Protein AF-A0A3B9UQH4-F1 (afdb_monomer)

Solvent-accessible surface area (backbone atoms only — not comparable to full-atom values): 3816 Å² total; per-residue (Å²): 114,46,78,45,82,32,62,88,36,51,58,90,44,73,45,78,78,35,84,44,45,86,48,48,80,48,74,44,68,51,71,43,66,58,99,85,42,80,75,50,76,44,80,75,47,79,49,76,45,79,56,44,65,25,30,35,34,37,21,57,28,76,132

Nearest PDB structu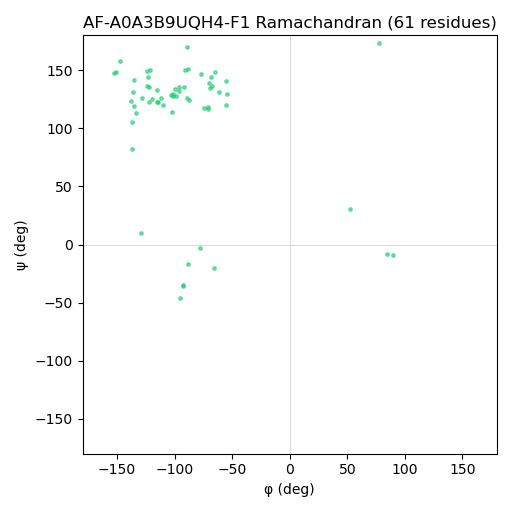res (foldseek):
  6oh1-assembly1_A  TM=7.948E-01  e=3.952E-03  Streptococcus pneumoniae
  3eo5-assembly1_A  TM=4.966E-01  e=1.874E-03  Mycobacterium tuberculosis
  4fzq-assembly1_F  TM=5.323E-01  e=4.205E-03  Streptococcus suis 98HAH33
  2ltj-assembly1_A  TM=4.957E-01  e=8.865E-03  Streptococcus pneumoniae
  5e27-assembly2_B  TM=5.054E-01  e=4.193E-02  Mycobacterium tuberculosis

Radius of gyration: 23.17 Å; Cα contacts (8 Å, |Δi|>4): 134; chains: 1; bounding box: 46×15×62 Å

Secondary structure (DSSP, 8-state):
-EEEEEEEEETT-EEEEE--B--EEEEEEEEEEETTEEEEEEEEEEEEEPPBPPEEEEEEE--

pLDDT: mean 95.55, std 4.02, range [71.88, 98.25]

Sequence (63 aa):
TEYIYDNTIEKGKEKIKNPGSTGYKVKVYRTEYENGEKKDKILLNDDFYKPVKKVIAKGTKAY

Structure (mmCIF, N/CA/C/O backbone):
data_AF-A0A3B9UQH4-F1
#
_entry.id   AF-A0A3B9UQH4-F1
#
loop_
_atom_site.group_PDB
_atom_site.id
_atom_site.type_symbol
_atom_site.label_atom_id
_atom_site.label_alt_id
_atom_site.label_comp_id
_atom_site.label_asym_id
_atom_site.label_entity_id
_atom_site.label_seq_id
_atom_site.pdbx_PDB_ins_code
_atom_site.Cartn_x
_atom_site.Cartn_y
_atom_site.Cartn_z
_atom_site.occupancy
_atom_site.B_iso_or_equiv
_atom_site.auth_seq_id
_atom_site.auth_comp_id
_atom_site.auth_asym_id
_atom_site.auth_atom_id
_atom_site.pdbx_PDB_model_num
ATOM 1 N N . THR A 1 1 ? -7.785 3.801 8.629 1.00 92.38 1 THR A N 1
ATOM 2 C CA . THR A 1 1 ? -8.135 2.988 9.809 1.00 92.38 1 THR A CA 1
ATOM 3 C C . THR A 1 1 ? -9.635 2.911 9.925 1.00 92.38 1 THR A C 1
ATOM 5 O O . THR A 1 1 ? -10.296 3.883 9.586 1.00 92.38 1 THR A O 1
ATOM 8 N N . GLU A 1 2 ? -10.153 1.774 10.358 1.00 97.00 2 GLU A N 1
ATOM 9 C CA . GLU A 1 2 ? -11.567 1.507 10.598 1.00 97.00 2 GLU A CA 1
ATOM 10 C C . GLU A 1 2 ? -11.757 1.064 12.049 1.00 97.00 2 GLU A C 1
ATOM 12 O O . GLU A 1 2 ? -10.887 0.396 12.617 1.00 97.00 2 GLU A O 1
ATOM 17 N N . TYR A 1 3 ? -12.877 1.465 12.644 1.00 96.94 3 TYR A N 1
ATOM 18 C CA . TYR A 1 3 ? -13.221 1.126 14.016 1.00 96.94 3 TYR A CA 1
ATOM 19 C C . TYR A 1 3 ? -14.466 0.254 14.030 1.00 96.94 3 TYR A C 1
ATOM 21 O O . TYR A 1 3 ? -15.461 0.591 13.394 1.00 96.94 3 TYR A O 1
ATOM 29 N N . ILE A 1 4 ? -14.406 -0.833 14.791 1.00 97.12 4 ILE A N 1
ATOM 30 C CA . ILE A 1 4 ? -15.545 -1.712 15.052 1.00 97.12 4 ILE A CA 1
ATOM 31 C C . ILE A 1 4 ? -15.797 -1.768 16.556 1.00 97.12 4 ILE A C 1
ATOM 33 O O . ILE A 1 4 ? -14.863 -1.626 17.344 1.00 97.12 4 ILE A O 1
ATOM 37 N N . TYR A 1 5 ? -17.043 -1.975 16.961 1.00 96.88 5 TYR A N 1
ATOM 38 C CA . TYR A 1 5 ? -17.394 -2.167 18.366 1.00 96.88 5 TYR A CA 1
ATOM 39 C C . TYR A 1 5 ? -17.476 -3.661 18.682 1.00 96.88 5 TYR A C 1
ATOM 41 O O . TYR A 1 5 ? -18.028 -4.427 17.897 1.00 96.88 5 TYR A O 1
ATOM 49 N N . ASP A 1 6 ? -16.910 -4.073 19.814 1.00 95.50 6 ASP A N 1
ATOM 50 C CA . ASP A 1 6 ? -16.811 -5.479 20.214 1.00 95.50 6 ASP A CA 1
ATOM 51 C C . ASP A 1 6 ? -17.239 -5.630 21.683 1.00 95.50 6 ASP A C 1
ATOM 53 O O . ASP A 1 6 ? -16.580 -5.132 22.599 1.00 95.50 6 ASP A O 1
ATOM 57 N N . ASN A 1 7 ? -18.360 -6.319 21.912 1.00 95.56 7 ASN A N 1
ATOM 58 C CA . ASN A 1 7 ? -18.937 -6.520 23.2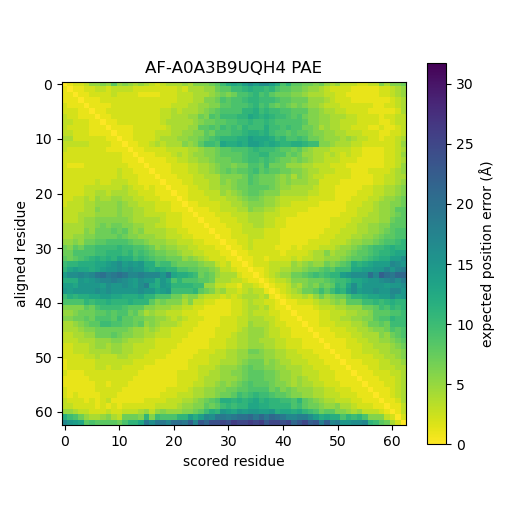44 1.00 95.56 7 ASN A CA 1
ATOM 59 C C . ASN A 1 7 ? -18.223 -7.611 24.060 1.00 95.56 7 ASN A C 1
ATOM 61 O O . ASN A 1 7 ? -18.578 -7.841 25.213 1.00 95.56 7 ASN A O 1
ATOM 65 N N . THR A 1 8 ? -17.223 -8.284 23.488 1.00 94.94 8 THR A N 1
ATOM 66 C CA . THR A 1 8 ? -16.364 -9.226 24.219 1.00 94.94 8 THR A CA 1
ATOM 67 C C . THR A 1 8 ? -15.167 -8.524 24.858 1.00 94.94 8 THR A C 1
ATOM 69 O O . THR A 1 8 ? -14.549 -9.061 25.777 1.00 94.94 8 THR A O 1
ATOM 72 N N . ILE A 1 9 ? -14.862 -7.302 24.407 1.00 95.06 9 ILE A N 1
ATOM 73 C CA . ILE A 1 9 ? -13.781 -6.463 24.918 1.00 95.06 9 ILE A CA 1
ATOM 74 C C . ILE A 1 9 ? -14.359 -5.485 25.946 1.00 95.06 9 ILE A C 1
ATOM 76 O O . ILE A 1 9 ? -15.374 -4.830 25.701 1.00 95.06 9 ILE A O 1
ATOM 80 N N . GLU A 1 10 ? -13.703 -5.375 27.101 1.00 96.06 10 GLU A N 1
ATOM 81 C CA . GLU A 1 10 ? -14.096 -4.444 28.164 1.00 96.06 10 GLU A CA 1
ATOM 82 C C . GLU A 1 10 ? -14.192 -3.004 27.664 1.00 96.06 10 GLU A C 1
ATOM 84 O O . GLU A 1 10 ? -13.349 -2.531 26.894 1.00 96.06 10 GLU A O 1
ATOM 89 N N . LYS A 1 11 ? -15.211 -2.288 28.147 1.00 95.38 11 LYS A N 1
ATOM 90 C CA . LYS A 1 11 ? -15.405 -0.879 27.824 1.00 95.38 11 LYS A CA 1
ATOM 91 C C . LYS A 1 11 ? -14.147 -0.067 28.152 1.00 95.38 11 LYS A C 1
ATOM 93 O O . LYS A 1 11 ? -13.609 -0.154 29.249 1.00 95.38 11 LYS A O 1
ATOM 98 N N . GLY A 1 12 ? -13.685 0.723 27.184 1.00 93.31 12 GLY A N 1
ATOM 99 C CA . GLY A 1 12 ? -12.470 1.539 27.302 1.00 93.31 12 GLY A CA 1
ATOM 100 C C . GLY A 1 12 ? -11.175 0.841 26.872 1.00 93.31 12 GLY A C 1
ATOM 101 O O . GLY A 1 12 ? -10.160 1.516 26.725 1.00 93.31 12 GLY A O 1
ATOM 102 N N . LYS A 1 13 ? -11.195 -0.474 26.606 1.00 96.06 13 LYS A N 1
ATOM 103 C CA . LYS A 1 13 ? -10.064 -1.183 25.991 1.00 96.06 13 LYS A CA 1
ATOM 104 C C . LYS A 1 13 ? -10.189 -1.204 24.468 1.00 96.06 13 LYS A C 1
ATOM 106 O O . LYS A 1 13 ? -11.287 -1.239 23.909 1.00 96.06 13 LYS A O 1
ATOM 111 N N . GLU A 1 14 ? -9.042 -1.237 23.798 1.00 96.62 14 GLU A N 1
ATOM 112 C CA . GLU A 1 14 ? -8.946 -1.394 22.348 1.00 96.62 14 GLU A CA 1
ATOM 113 C C . GLU A 1 14 ? -8.068 -2.591 21.981 1.00 96.62 14 GLU A C 1
ATOM 115 O O . GLU A 1 14 ? -7.113 -2.924 22.686 1.00 96.62 14 GLU A O 1
ATOM 120 N N . LYS A 1 15 ? -8.370 -3.231 20.848 1.00 97.12 15 LYS A N 1
ATOM 121 C CA . LYS A 1 15 ? -7.549 -4.306 20.283 1.00 97.12 15 LYS A CA 1
ATOM 122 C C . LYS A 1 15 ? -7.394 -4.134 18.779 1.00 97.12 15 LYS A C 1
ATOM 124 O O . LYS A 1 15 ? -8.375 -3.977 18.056 1.00 97.12 15 LYS A O 1
ATOM 129 N N . ILE A 1 16 ? -6.161 -4.227 18.287 1.00 97.44 16 ILE A N 1
ATOM 130 C CA . ILE A 1 16 ? -5.898 -4.290 16.845 1.00 97.44 16 ILE A CA 1
ATOM 131 C C . ILE A 1 16 ? -6.360 -5.665 16.345 1.00 97.44 16 ILE A C 1
ATOM 133 O O . ILE A 1 16 ? -5.830 -6.689 16.775 1.00 97.44 16 ILE A O 1
ATOM 137 N N . LYS A 1 17 ? -7.359 -5.691 15.456 1.00 97.06 17 LYS A N 1
ATOM 138 C CA . LYS A 1 17 ? -7.838 -6.921 14.795 1.00 97.06 17 LYS A CA 1
ATOM 139 C C . LYS A 1 17 ? -7.129 -7.147 13.464 1.00 97.06 17 LYS A C 1
ATOM 141 O O . LYS A 1 17 ? -6.853 -8.283 13.107 1.00 97.06 17 LYS A O 1
ATOM 146 N N . ASN A 1 18 ? -6.813 -6.065 12.758 1.00 97.25 18 ASN A N 1
ATOM 147 C CA . ASN A 1 18 ? -5.996 -6.093 11.553 1.00 97.25 18 ASN A CA 1
ATOM 148 C C . ASN A 1 18 ? -5.016 -4.912 11.608 1.00 97.25 18 ASN A C 1
ATOM 150 O O . ASN A 1 18 ? -5.476 -3.776 11.758 1.00 97.25 18 ASN A O 1
ATOM 154 N N . PRO A 1 19 ? -3.693 -5.127 11.513 1.00 96.75 19 PRO A N 1
ATOM 155 C CA . PRO A 1 19 ? -2.732 -4.024 11.478 1.00 96.75 19 PRO A CA 1
ATOM 156 C C . PRO A 1 19 ? -2.869 -3.152 10.220 1.00 96.75 19 PRO A C 1
ATOM 158 O O . PRO A 1 19 ? -2.479 -1.985 10.252 1.00 96.75 19 PRO A O 1
ATOM 161 N N . GLY A 1 20 ? -3.484 -3.674 9.155 1.00 97.62 20 GLY A N 1
ATOM 162 C CA . GLY A 1 20 ? -3.500 -3.066 7.832 1.00 97.62 20 GLY A CA 1
ATOM 163 C C . GLY A 1 20 ? -2.182 -3.279 7.087 1.00 97.62 20 GLY A C 1
ATOM 164 O O . GLY A 1 20 ? -1.211 -3.796 7.636 1.00 97.62 20 GLY A O 1
ATOM 165 N N . SER A 1 21 ? -2.156 -2.871 5.824 1.00 97.56 21 SER A N 1
ATOM 166 C CA . SER A 1 21 ? -0.960 -2.894 4.986 1.00 97.56 21 SER A CA 1
ATOM 167 C C . SER A 1 21 ? -1.018 -1.791 3.937 1.00 97.56 21 SER A C 1
ATOM 169 O O . SER A 1 21 ? -2.088 -1.414 3.447 1.00 97.56 21 SER A O 1
ATOM 171 N N . THR A 1 22 ? 0.148 -1.269 3.579 1.00 97.31 22 THR A N 1
ATOM 172 C CA . THR A 1 22 ? 0.273 -0.323 2.472 1.00 97.31 22 THR A CA 1
ATOM 173 C C . THR A 1 22 ? -0.002 -1.043 1.151 1.00 97.31 22 THR A C 1
ATOM 175 O O . THR A 1 22 ? 0.317 -2.220 0.992 1.00 97.31 22 THR A O 1
ATOM 178 N N . GLY A 1 23 ? -0.639 -0.341 0.218 1.00 97.62 23 GLY A N 1
ATOM 179 C CA . GLY A 1 23 ? -0.832 -0.806 -1.152 1.00 97.62 23 GLY A CA 1
ATOM 180 C C . GLY A 1 23 ? 0.329 -0.381 -2.043 1.00 97.62 23 GLY A C 1
ATOM 181 O O . GLY A 1 23 ? 1.141 0.456 -1.656 1.00 97.62 23 GLY A O 1
ATOM 182 N N . TYR A 1 24 ? 0.382 -0.908 -3.260 1.00 97.69 24 TYR A N 1
ATOM 183 C CA . TYR A 1 24 ? 1.459 -0.620 -4.203 1.00 97.69 24 TYR A CA 1
ATOM 184 C C . TYR A 1 24 ? 0.902 -0.340 -5.593 1.00 97.69 24 TYR A C 1
ATOM 186 O O . TYR A 1 24 ? -0.034 -0.994 -6.049 1.00 97.69 24 TYR A O 1
ATOM 194 N N . LYS A 1 25 ? 1.512 0.621 -6.286 1.00 97.62 25 LYS A N 1
ATOM 195 C CA . LYS A 1 25 ? 1.346 0.820 -7.726 1.00 97.62 25 LYS A CA 1
ATOM 196 C C . LYS A 1 25 ? 2.663 0.418 -8.376 1.00 97.62 25 LYS A C 1
ATOM 198 O O . LYS A 1 25 ? 3.699 0.984 -8.032 1.00 97.62 25 LYS A O 1
ATOM 203 N N . VAL A 1 26 ? 2.628 -0.572 -9.260 1.00 97.94 26 VAL A N 1
ATOM 204 C CA . VAL A 1 26 ? 3.829 -1.146 -9.874 1.00 97.94 26 VAL A CA 1
ATOM 205 C C . VAL A 1 26 ? 3.734 -0.955 -11.376 1.00 97.94 26 VAL A C 1
ATOM 207 O O . VAL A 1 26 ? 2.754 -1.350 -11.992 1.00 97.94 26 VAL A O 1
ATOM 210 N N . LYS A 1 27 ? 4.758 -0.337 -11.965 1.00 98.19 27 LYS A N 1
ATOM 211 C CA . LYS A 1 27 ? 4.868 -0.177 -13.415 1.00 98.19 27 LYS A CA 1
ATOM 212 C C . LYS A 1 27 ? 6.164 -0.799 -13.891 1.00 98.19 27 LYS A C 1
ATOM 214 O O . LYS A 1 27 ? 7.238 -0.395 -13.444 1.00 98.19 27 LYS A O 1
ATOM 219 N N . VAL A 1 28 ? 6.057 -1.751 -14.808 1.00 97.94 28 VAL A N 1
ATOM 220 C CA . VAL A 1 28 ? 7.213 -2.414 -15.414 1.00 97.94 28 VAL A CA 1
ATOM 221 C C . VAL A 1 28 ? 7.441 -1.824 -16.793 1.00 97.94 28 VAL A C 1
ATOM 223 O O . VAL A 1 28 ? 6.520 -1.747 -17.604 1.00 97.94 28 VAL A O 1
ATOM 226 N N . TYR A 1 29 ? 8.678 -1.418 -17.065 1.00 97.31 29 TYR A N 1
ATOM 227 C CA . TYR A 1 29 ? 9.062 -0.828 -18.339 1.00 97.31 29 TYR A CA 1
ATOM 228 C C . TYR A 1 29 ? 10.206 -1.608 -18.972 1.00 97.31 29 TYR A C 1
ATOM 230 O O . TYR A 1 29 ? 11.199 -1.896 -18.304 1.00 97.31 29 TYR A O 1
ATOM 238 N N . ARG A 1 30 ? 10.111 -1.858 -20.277 1.00 95.94 30 ARG A N 1
ATOM 239 C CA . ARG A 1 30 ? 11.263 -2.215 -21.105 1.00 95.94 30 ARG A CA 1
ATOM 240 C C . ARG A 1 30 ? 11.874 -0.931 -21.632 1.00 95.94 30 ARG A C 1
ATOM 242 O O . ARG A 1 30 ? 11.172 -0.107 -22.207 1.00 95.94 30 ARG A O 1
ATOM 249 N N . THR A 1 31 ? 13.169 -0.755 -21.411 1.00 96.19 31 THR A N 1
ATOM 250 C CA . THR A 1 31 ? 13.921 0.357 -21.996 1.00 96.19 31 THR A CA 1
ATOM 251 C C . THR A 1 31 ? 14.890 -0.214 -23.012 1.00 96.19 31 THR A C 1
ATOM 253 O O . THR A 1 31 ? 15.648 -1.123 -22.681 1.00 96.19 31 THR A O 1
ATOM 256 N N . GLU A 1 32 ? 14.834 0.291 -24.237 1.00 95.19 32 GLU A N 1
ATOM 257 C CA . GLU A 1 32 ? 15.705 -0.151 -25.322 1.00 95.19 32 GLU A CA 1
ATOM 258 C C . GLU A 1 32 ? 16.859 0.828 -25.490 1.00 95.19 32 GLU A C 1
ATOM 260 O O . GLU A 1 32 ? 16.657 2.046 -25.503 1.00 95.19 32 GLU A O 1
ATOM 265 N N . TYR A 1 33 ? 18.063 0.276 -25.607 1.00 94.88 33 TYR A N 1
ATOM 266 C CA . TYR A 1 33 ? 19.286 1.024 -25.851 1.00 94.88 33 TYR A CA 1
ATOM 267 C C . TYR A 1 33 ? 19.929 0.513 -27.136 1.00 94.88 33 TYR A C 1
ATOM 269 O O . TYR A 1 33 ? 20.040 -0.696 -27.332 1.00 94.88 33 TYR A O 1
ATOM 277 N N . GLU A 1 34 ? 20.379 1.430 -27.982 1.00 92.44 34 GLU A N 1
ATOM 278 C CA . GLU A 1 34 ? 21.136 1.133 -29.195 1.00 92.44 34 GLU A CA 1
ATOM 279 C C . GLU A 1 34 ? 22.405 1.985 -29.164 1.00 92.44 34 GLU A C 1
ATOM 281 O O . GLU A 1 34 ? 22.342 3.187 -28.925 1.00 92.44 34 GLU A O 1
ATOM 286 N N . ASN A 1 35 ? 23.574 1.354 -29.301 1.00 92.69 35 ASN A N 1
ATOM 287 C CA . ASN A 1 35 ? 24.883 2.016 -29.175 1.00 92.69 35 ASN A CA 1
ATOM 288 C C . ASN A 1 35 ? 25.071 2.834 -27.878 1.00 92.69 35 ASN A C 1
ATOM 290 O O . ASN A 1 35 ? 25.794 3.824 -27.853 1.00 92.69 35 ASN A O 1
ATOM 294 N N . GLY A 1 36 ? 24.428 2.413 -26.784 1.00 89.62 36 GLY A N 1
ATOM 295 C CA . GLY A 1 36 ? 24.488 3.097 -25.488 1.00 89.62 36 GLY A CA 1
ATOM 296 C C . GLY A 1 36 ? 23.501 4.258 -25.330 1.00 89.62 36 GLY A C 1
ATOM 297 O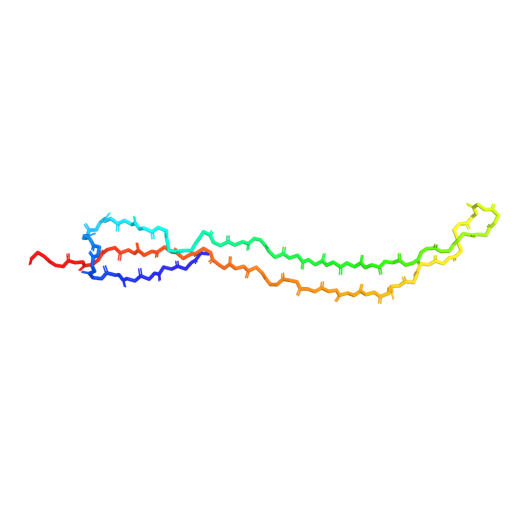 O . GLY A 1 36 ? 23.315 4.739 -24.212 1.00 89.62 36 GLY A O 1
ATOM 298 N N . GLU A 1 37 ? 22.801 4.662 -26.390 1.00 91.00 37 GLU A N 1
ATOM 299 C CA . GLU A 1 37 ? 21.763 5.687 -26.324 1.00 91.00 37 GLU A CA 1
ATOM 300 C C . GLU A 1 37 ? 20.389 5.064 -26.092 1.00 91.00 37 GLU A C 1
ATOM 302 O O . GLU A 1 37 ? 20.013 4.061 -26.702 1.00 91.00 37 GLU A O 1
ATOM 307 N N . LYS A 1 38 ? 19.620 5.663 -25.180 1.00 88.75 38 LYS A N 1
ATOM 308 C CA . LYS A 1 38 ? 18.251 5.234 -24.908 1.00 88.75 38 LYS A CA 1
ATOM 309 C C . LYS A 1 38 ? 17.363 5.614 -26.088 1.00 88.75 38 LYS A C 1
ATOM 311 O O . LYS A 1 38 ? 17.154 6.797 -26.340 1.00 88.75 38 LYS A O 1
ATOM 316 N N . LYS A 1 39 ? 16.778 4.612 -26.731 1.00 91.12 39 LYS A N 1
ATOM 317 C CA . LYS A 1 39 ? 15.932 4.779 -27.912 1.00 91.12 39 LYS A CA 1
ATOM 318 C C . LYS A 1 39 ? 14.453 4.835 -27.561 1.00 91.12 39 LYS A C 1
ATOM 320 O O . LYS A 1 39 ? 13.743 5.715 -28.033 1.00 91.12 39 LYS A O 1
ATOM 325 N N . ASP A 1 40 ? 14.001 3.918 -26.708 1.00 91.44 40 ASP A N 1
ATOM 326 C CA . ASP A 1 40 ? 12.582 3.795 -26.376 1.00 91.44 40 ASP A CA 1
ATOM 327 C C . ASP A 1 40 ? 12.353 3.336 -24.928 1.00 91.44 40 ASP A C 1
ATOM 329 O O . ASP A 1 40 ? 13.231 2.759 -24.275 1.00 91.44 40 ASP A O 1
ATOM 333 N N . LYS A 1 41 ? 11.161 3.620 -24.400 1.00 94.69 41 LYS A N 1
ATOM 334 C CA . LYS A 1 41 ? 10.672 3.141 -23.107 1.00 94.69 41 LYS A CA 1
ATOM 335 C C . LYS A 1 41 ? 9.216 2.701 -23.241 1.00 94.69 41 LYS A C 1
ATOM 337 O O . LYS A 1 41 ? 8.300 3.519 -23.217 1.00 94.69 41 LYS A O 1
ATOM 342 N N . ILE A 1 42 ? 9.014 1.392 -23.243 1.00 96.25 42 ILE A N 1
ATOM 343 C CA . ILE A 1 42 ? 7.714 0.751 -23.428 1.00 96.25 42 ILE A CA 1
ATOM 344 C C . ILE A 1 42 ? 7.175 0.316 -22.063 1.00 96.25 42 ILE A C 1
ATOM 346 O O . ILE A 1 42 ? 7.867 -0.363 -21.301 1.00 96.25 42 ILE A O 1
ATOM 350 N N . LEU A 1 43 ? 5.940 0.707 -21.733 1.00 97.25 43 LEU A N 1
ATOM 351 C CA .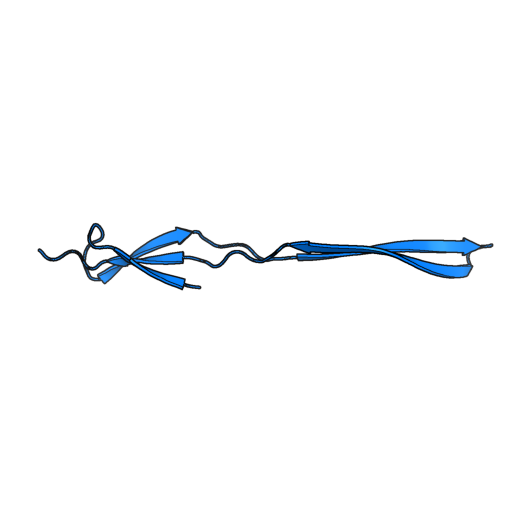 LEU A 1 43 ? 5.227 0.191 -20.562 1.00 97.25 43 LEU A CA 1
ATOM 352 C C . LEU A 1 43 ? 4.761 -1.237 -20.861 1.00 97.25 43 LEU A C 1
ATOM 354 O O . LEU A 1 43 ? 3.960 -1.443 -21.765 1.00 97.25 43 LEU A O 1
ATOM 358 N N . LEU A 1 44 ? 5.254 -2.207 -20.097 1.00 97.56 44 LEU A N 1
ATOM 359 C CA . LEU A 1 44 ? 4.878 -3.612 -20.254 1.00 97.56 44 LEU A CA 1
ATOM 360 C C . LEU A 1 44 ? 3.712 -4.006 -19.350 1.00 97.56 44 LEU A C 1
ATOM 362 O O . LEU A 1 44 ? 2.890 -4.833 -19.728 1.00 97.56 44 LEU A O 1
ATOM 366 N N . ASN A 1 45 ? 3.659 -3.443 -18.144 1.00 97.69 45 ASN A N 1
ATOM 367 C CA . ASN A 1 45 ? 2.651 -3.794 -17.154 1.00 97.69 45 ASN A CA 1
ATOM 368 C C . ASN A 1 45 ? 2.375 -2.615 -16.204 1.00 97.69 45 ASN A C 1
ATOM 370 O O . ASN A 1 45 ? 3.278 -1.822 -15.916 1.00 97.69 45 ASN A O 1
ATOM 374 N N . ASP A 1 46 ? 1.127 -2.513 -15.739 1.00 98.00 46 ASP A N 1
ATOM 375 C CA . ASP A 1 46 ? 0.667 -1.518 -14.768 1.00 98.00 46 ASP A CA 1
ATOM 376 C C . ASP A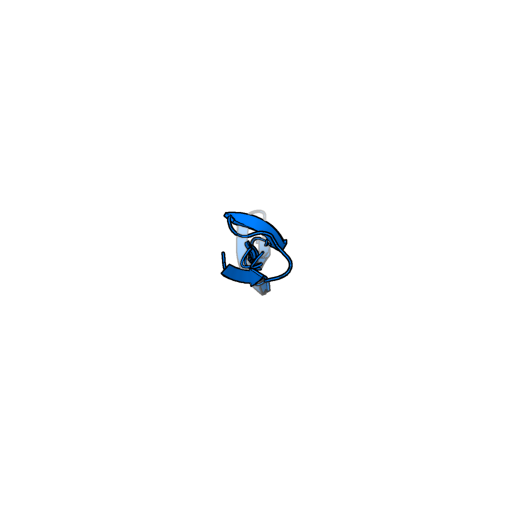 1 46 ? -0.251 -2.148 -13.706 1.00 98.00 46 ASP A C 1
ATOM 378 O O . ASP A 1 46 ? -1.479 -2.060 -13.774 1.00 98.00 46 ASP A O 1
ATOM 382 N N . ASP A 1 47 ? 0.355 -2.767 -12.699 1.00 98.12 47 ASP A N 1
ATOM 383 C CA . ASP A 1 47 ? -0.348 -3.459 -11.625 1.00 98.12 47 ASP A CA 1
ATOM 384 C C . ASP A 1 47 ? -0.702 -2.535 -10.452 1.00 98.12 47 ASP A C 1
ATOM 386 O O . ASP A 1 47 ? -0.008 -1.564 -10.123 1.00 98.12 47 ASP A O 1
ATOM 390 N N . PHE A 1 48 ? -1.790 -2.876 -9.757 1.00 97.94 48 PHE A N 1
ATOM 391 C CA . PHE A 1 48 ? -2.221 -2.187 -8.546 1.00 97.94 48 PHE A CA 1
ATOM 392 C C . PHE A 1 48 ? -2.622 -3.159 -7.436 1.00 97.94 48 PHE A C 1
ATOM 394 O O . PHE A 1 48 ? -3.593 -3.907 -7.548 1.00 97.94 48 PHE A O 1
ATOM 401 N N . TYR A 1 49 ? -1.911 -3.066 -6.318 1.00 97.44 49 TYR A N 1
ATOM 402 C CA . TYR A 1 49 ? -2.155 -3.813 -5.094 1.00 97.44 49 TYR A CA 1
ATOM 403 C C . TY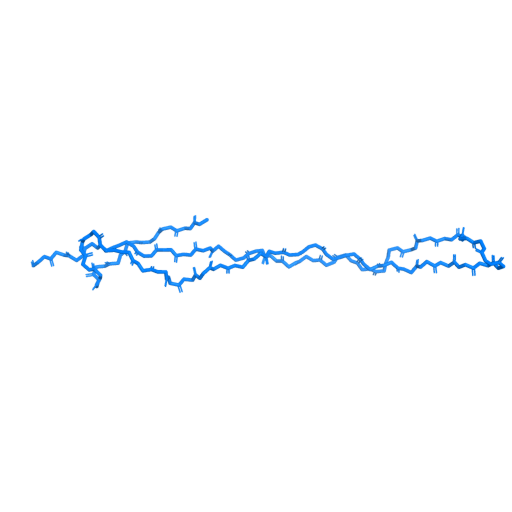R A 1 49 ? -2.858 -2.895 -4.095 1.00 97.44 49 TYR A C 1
ATOM 405 O O . TYR A 1 49 ? -2.294 -1.895 -3.645 1.00 97.44 49 TYR A O 1
ATOM 413 N N . LYS A 1 50 ? -4.110 -3.214 -3.755 1.00 97.12 50 LYS A N 1
ATOM 414 C CA . LYS A 1 50 ? -4.931 -2.373 -2.873 1.00 97.12 50 LYS A CA 1
ATOM 415 C C . LYS A 1 50 ? -4.372 -2.364 -1.439 1.00 97.12 50 LYS A C 1
ATOM 417 O O . LYS A 1 50 ? -4.050 -3.432 -0.922 1.00 97.12 50 LYS A O 1
ATOM 422 N N . PRO A 1 51 ? -4.303 -1.197 -0.770 1.00 97.56 51 PRO A N 1
ATOM 423 C CA . PRO A 1 51 ? -3.977 -1.139 0.652 1.00 97.56 51 PRO A CA 1
ATOM 424 C C . PRO A 1 51 ? -5.062 -1.823 1.487 1.00 97.56 51 PRO A C 1
ATOM 426 O O . PRO A 1 51 ? -6.251 -1.757 1.161 1.00 97.56 51 PRO A O 1
ATOM 429 N N . VAL A 1 52 ? -4.662 -2.406 2.614 1.00 97.81 52 VAL A N 1
ATOM 430 C CA . VAL A 1 52 ? -5.577 -2.981 3.604 1.00 97.81 52 VAL A CA 1
ATOM 431 C C . VAL A 1 52 ? -5.690 -2.022 4.781 1.00 97.81 52 VAL A C 1
ATOM 433 O O . VAL A 1 52 ? -4.694 -1.575 5.349 1.00 97.81 52 VAL A O 1
ATOM 436 N N . LYS A 1 53 ? -6.919 -1.680 5.176 1.00 97.62 53 LYS A N 1
ATOM 437 C CA . LYS A 1 53 ? -7.143 -0.777 6.308 1.00 97.62 53 LYS A CA 1
ATOM 438 C C . LYS A 1 53 ? -6.763 -1.459 7.625 1.00 97.62 53 LYS A C 1
ATOM 440 O O . LYS A 1 53 ? -7.131 -2.603 7.870 1.00 9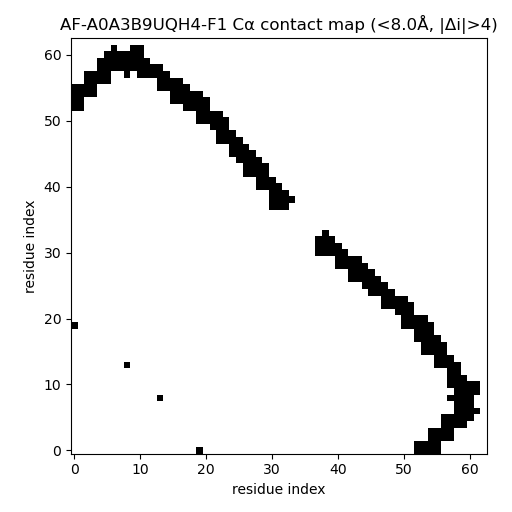7.62 53 LYS A O 1
ATOM 445 N N . LYS A 1 54 ? -6.113 -0.707 8.516 1.00 98.06 54 LYS A N 1
ATOM 446 C CA . LYS A 1 54 ? -6.017 -1.064 9.937 1.00 98.06 54 LYS A CA 1
ATOM 447 C C . LYS A 1 54 ? -7.418 -1.118 10.546 1.00 98.06 54 LYS A C 1
ATOM 449 O O . LYS A 1 54 ? -8.157 -0.146 10.390 1.00 98.06 54 LYS A O 1
ATOM 454 N N . VAL A 1 55 ? -7.747 -2.189 11.264 1.00 98.25 55 VAL A N 1
ATOM 455 C CA . VAL A 1 55 ? -9.018 -2.370 11.983 1.00 98.25 55 VAL A CA 1
ATOM 456 C C . VAL A 1 55 ? -8.748 -2.426 13.483 1.00 98.25 55 VAL A C 1
ATOM 458 O O . VAL A 1 55 ? -7.987 -3.278 13.956 1.00 98.25 55 VAL A O 1
ATOM 461 N N . ILE A 1 56 ? -9.384 -1.525 14.228 1.00 98.19 56 ILE A N 1
ATOM 462 C CA . ILE A 1 56 ? -9.301 -1.444 15.689 1.00 98.19 56 ILE A CA 1
ATOM 463 C C . ILE A 1 56 ? -10.680 -1.758 16.272 1.00 98.19 56 ILE A C 1
ATOM 465 O O . ILE A 1 56 ? -11.662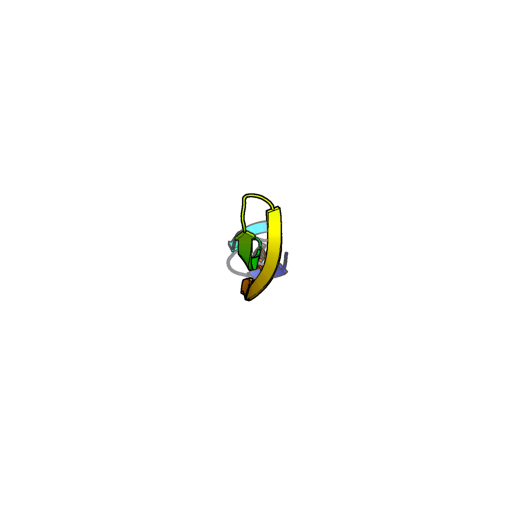 -1.089 15.961 1.00 98.19 56 ILE A O 1
ATOM 469 N N . ALA A 1 57 ? -10.746 -2.774 17.128 1.00 97.88 57 ALA A N 1
ATOM 470 C CA . ALA A 1 57 ? -11.937 -3.095 17.897 1.00 97.88 57 ALA A CA 1
ATOM 471 C C . ALA A 1 57 ? -11.949 -2.305 19.208 1.00 97.88 57 ALA A C 1
ATOM 473 O O . ALA A 1 57 ? -11.001 -2.400 19.989 1.00 97.88 57 ALA A O 1
ATOM 474 N N . LYS A 1 58 ? -13.022 -1.550 19.441 1.00 97.75 58 LYS A N 1
ATOM 475 C CA . LYS A 1 58 ? -13.294 -0.806 20.672 1.00 97.75 58 LYS A CA 1
ATOM 476 C C . LYS A 1 58 ? -14.257 -1.596 21.546 1.00 97.75 58 LYS A C 1
ATOM 478 O O . LYS A 1 58 ? -15.324 -1.997 21.081 1.00 97.75 58 LYS A O 1
ATOM 483 N N . GLY A 1 59 ? -13.887 -1.801 22.804 1.00 96.38 59 GLY A N 1
ATOM 484 C CA . GLY A 1 59 ? -14.696 -2.562 23.740 1.00 96.38 59 GLY A CA 1
ATOM 485 C C . GLY A 1 59 ? -15.988 -1.867 24.141 1.00 96.38 59 GLY A C 1
ATOM 486 O O . GLY A 1 59 ? -16.000 -0.674 24.455 1.00 96.38 59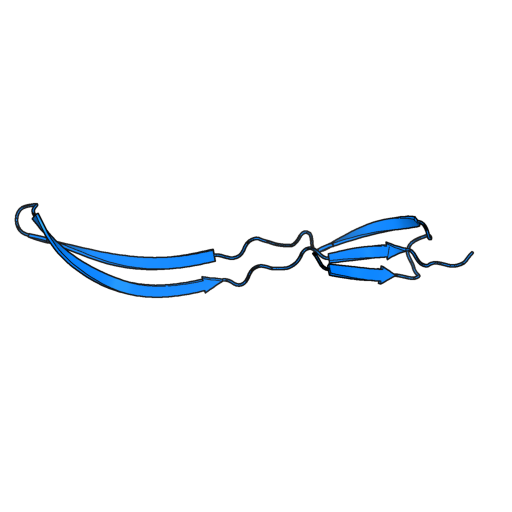 GLY A O 1
ATOM 487 N N . THR A 1 60 ? -17.075 -2.634 24.142 1.00 96.56 60 THR A N 1
ATOM 488 C CA . THR A 1 60 ? -18.411 -2.204 24.581 1.00 96.56 60 THR A CA 1
ATOM 489 C C . THR A 1 60 ? -19.041 -3.159 25.589 1.00 96.56 60 THR A C 1
ATOM 491 O O . THR A 1 60 ? -20.221 -3.005 25.902 1.00 96.56 60 THR A O 1
ATOM 494 N N . LYS A 1 61 ? -18.277 -4.127 26.119 1.00 94.94 61 LYS A N 1
ATOM 495 C CA . LYS A 1 61 ? -18.780 -5.084 27.109 1.00 94.94 61 LYS A CA 1
ATOM 496 C C . LYS A 1 61 ? -19.372 -4.342 28.310 1.00 94.94 61 LYS A C 1
ATOM 498 O O . LYS A 1 61 ? -18.667 -3.569 28.964 1.00 94.94 61 LYS A O 1
ATOM 503 N N . ALA A 1 62 ? -20.658 -4.570 28.562 1.00 84.00 62 ALA A N 1
ATOM 504 C CA . ALA A 1 62 ? -21.313 -4.174 29.801 1.00 84.00 62 ALA A CA 1
ATOM 505 C C . ALA A 1 62 ? -20.935 -5.165 30.915 1.00 84.00 62 ALA A C 1
ATOM 507 O O . ALA A 1 62 ? -20.676 -6.336 30.624 1.00 84.00 62 ALA A O 1
ATOM 508 N N . TYR A 1 63 ? -20.838 -4.661 32.146 1.00 71.88 63 TYR A N 1
ATOM 509 C CA . TYR A 1 63 ? -20.562 -5.464 33.339 1.00 71.88 63 TYR A CA 1
ATOM 510 C C . TYR A 1 63 ? -21.731 -6.385 33.680 1.00 71.88 63 TYR A C 1
ATOM 512 O O . TYR A 1 63 ? -22.885 -5.959 33.448 1.00 71.88 63 TYR A O 1
#

Mean predicted aligned error: 5.05 Å

Foldseek 3Di:
DEEDEDQVDAAPDKDWPDQKFDKDWDWDWDWDDDPNHTDDIHTPDTDIGDTGDTYMYHYDHDD